Protein AF-A0AAN9S361-F1 (afdb_monomer_lite)

Radius of gyration: 27.96 Å; chains: 1; bounding box: 55×35×97 Å

Organism: Psophocarpus tetragonolobus (NCBI:txid3891)

Foldseek 3Di:
DDDDDDPPDDDPPDDVVVVVVVVVVVVVVVVVVVVVVVVVVVVVVVVVVVVVVLVVLLPDPDRDPVSLVVLLVSLVVVLVVVVVVCCVVVVVVCVVPVDDDDDDPVNCVSVVVNVVSVVSVVD

Sequence (123 aa):
MLRNGCKEGEKGVSSRRTYEEEKGSRKASEETKKKVVGKIRREIAEIVKQRRKLEYRIKHPSPLKQDFLAYVEYETQLNALHELHKKSGTCEMMKQSNKKVKKSKSDYASLHRTIEIYKLTLN

pLDDT: mean 75.62, std 16.75, range [39.94, 95.25]

Structure (mmCIF, N/CA/C/O backbone):
data_AF-A0AAN9S361-F1
#
_entry.id   AF-A0AAN9S361-F1
#
loop_
_atom_site.group_PDB
_atom_site.id
_atom_site.type_symbol
_atom_site.label_atom_id
_atom_site.label_alt_id
_atom_site.label_comp_id
_atom_site.label_asym_id
_atom_site.label_entity_id
_atom_site.label_seq_id
_atom_site.pdbx_PDB_ins_code
_atom_site.Cartn_x
_atom_site.Cartn_y
_atom_site.Cartn_z
_atom_site.occupancy
_atom_site.B_iso_or_equiv
_atom_site.auth_seq_id
_atom_site.auth_comp_id
_atom_site.auth_asym_id
_atom_site.auth_atom_id
_atom_site.pdbx_PDB_model_num
ATOM 1 N N . MET A 1 1 ? 39.460 -18.352 -80.012 1.00 45.75 1 MET A N 1
ATOM 2 C CA . MET A 1 1 ? 38.662 -19.191 -79.094 1.00 45.75 1 MET A CA 1
ATOM 3 C C . MET A 1 1 ? 39.368 -19.265 -77.752 1.00 45.75 1 MET A C 1
ATOM 5 O O . MET A 1 1 ? 40.372 -19.951 -77.673 1.00 45.75 1 MET A O 1
ATOM 9 N N . LEU A 1 2 ? 38.866 -18.586 -76.720 1.00 46.16 2 LEU A N 1
ATOM 10 C CA . LEU A 1 2 ? 39.191 -18.888 -75.322 1.00 46.16 2 LEU A CA 1
ATOM 11 C C . LEU A 1 2 ? 37.905 -18.696 -74.511 1.00 46.16 2 LEU A C 1
ATOM 13 O O . LEU A 1 2 ? 37.445 -17.578 -74.300 1.00 46.16 2 LEU A O 1
ATOM 17 N N . ARG A 1 3 ? 37.278 -19.825 -74.165 1.00 45.50 3 ARG A N 1
ATOM 18 C CA . ARG A 1 3 ? 36.151 -19.916 -73.234 1.00 45.50 3 ARG A CA 1
ATOM 19 C C . ARG A 1 3 ? 36.731 -19.848 -71.828 1.00 45.50 3 ARG A C 1
ATOM 21 O O . ARG A 1 3 ? 37.397 -20.795 -71.426 1.00 45.50 3 ARG A O 1
ATOM 28 N N . ASN A 1 4 ? 36.450 -18.781 -71.089 1.00 48.97 4 ASN A N 1
ATOM 29 C CA . ASN A 1 4 ? 36.682 -18.762 -69.648 1.00 48.97 4 ASN A CA 1
ATOM 30 C C . ASN A 1 4 ? 35.335 -18.922 -68.949 1.00 48.97 4 ASN A C 1
ATOM 32 O O . ASN A 1 4 ? 34.425 -18.114 -69.118 1.00 48.97 4 ASN A O 1
ATOM 36 N N . GLY A 1 5 ? 35.205 -20.067 -68.281 1.00 41.94 5 GLY A N 1
ATOM 37 C CA . GLY A 1 5 ? 33.963 -20.597 -67.753 1.00 41.94 5 GLY A CA 1
ATOM 38 C C . GLY A 1 5 ? 33.445 -19.864 -66.522 1.00 41.94 5 GLY A C 1
ATOM 39 O O . GLY A 1 5 ? 34.204 -19.406 -65.668 1.00 41.94 5 GLY A O 1
ATOM 40 N N . CYS A 1 6 ? 32.118 -19.835 -66.426 1.00 39.94 6 CYS A N 1
ATOM 41 C CA . CYS A 1 6 ? 31.401 -19.611 -65.184 1.00 39.94 6 CYS A CA 1
ATOM 42 C C . CYS A 1 6 ? 31.754 -20.734 -64.200 1.00 39.94 6 CYS A C 1
ATOM 44 O O . CYS A 1 6 ? 31.485 -21.904 -64.471 1.00 39.94 6 CYS A O 1
ATOM 46 N N . LYS A 1 7 ? 32.351 -20.385 -63.058 1.00 47.38 7 LYS A N 1
ATOM 47 C CA . LYS A 1 7 ? 32.326 -21.233 -61.865 1.00 47.38 7 LYS A CA 1
ATOM 48 C C . LYS A 1 7 ? 31.162 -20.772 -61.001 1.00 47.38 7 LYS A C 1
ATOM 50 O O . LYS A 1 7 ? 31.318 -19.913 -60.141 1.00 47.38 7 LYS A O 1
ATOM 55 N N . GLU A 1 8 ? 29.993 -21.337 -61.267 1.00 47.66 8 GLU A N 1
ATOM 56 C CA . GLU A 1 8 ? 28.940 -21.428 -60.263 1.00 47.66 8 GLU A CA 1
ATOM 57 C C . GLU A 1 8 ? 29.350 -22.545 -59.306 1.00 47.66 8 GLU A C 1
ATOM 59 O O . GLU A 1 8 ? 29.503 -23.698 -59.703 1.00 47.66 8 GLU A O 1
ATOM 64 N N . GLY A 1 9 ? 29.635 -22.187 -58.060 1.00 46.12 9 GLY A N 1
ATOM 65 C CA . GLY A 1 9 ? 30.137 -23.140 -57.086 1.00 46.12 9 GLY A CA 1
ATOM 66 C C . GLY A 1 9 ? 30.096 -22.581 -55.678 1.00 46.12 9 GLY A C 1
ATOM 67 O O . GLY A 1 9 ? 31.033 -21.921 -55.249 1.00 46.12 9 GLY A O 1
ATOM 68 N N . GLU A 1 10 ? 28.997 -22.909 -54.995 1.00 48.88 10 GLU A N 1
ATOM 69 C CA . GLU A 1 10 ? 28.935 -23.206 -53.560 1.00 48.88 10 GLU A CA 1
ATOM 70 C C . GLU A 1 10 ? 29.225 -22.062 -52.579 1.00 48.88 10 GLU A C 1
ATOM 72 O O . GLU A 1 10 ? 30.379 -21.749 -52.341 1.00 48.88 10 GLU A O 1
ATOM 77 N N . LYS A 1 11 ? 28.178 -21.540 -51.906 1.00 46.09 11 LYS A N 1
ATOM 78 C CA . LYS A 1 11 ? 28.034 -21.499 -50.421 1.00 46.09 11 LYS A CA 1
ATOM 79 C C . LYS A 1 11 ? 26.561 -21.303 -50.020 1.00 46.09 11 LYS A C 1
ATOM 81 O O . LYS A 1 11 ? 26.192 -20.352 -49.339 1.00 46.09 11 LYS A O 1
ATOM 86 N N . GLY A 1 12 ? 25.694 -22.228 -50.425 1.00 45.84 12 GLY A N 1
ATOM 87 C CA . GLY A 1 12 ? 24.295 -22.295 -49.982 1.00 45.84 12 GLY A CA 1
ATOM 88 C C . GLY A 1 12 ? 24.112 -23.081 -48.678 1.00 45.84 12 GLY A C 1
ATOM 89 O O . GLY A 1 12 ? 23.256 -23.951 -48.619 1.00 45.84 12 GLY A O 1
ATOM 90 N N . VAL A 1 13 ? 24.925 -22.843 -47.641 1.00 49.34 13 VAL A N 1
ATOM 91 C CA . VAL A 1 13 ? 24.801 -23.538 -46.337 1.00 49.34 13 VAL A CA 1
ATOM 92 C C . VAL A 1 13 ? 25.013 -22.555 -45.180 1.00 49.34 13 VAL A C 1
ATOM 94 O O . VAL A 1 13 ? 25.919 -22.710 -44.372 1.00 49.34 13 VAL A O 1
ATOM 97 N N . SER A 1 14 ? 24.214 -21.487 -45.097 1.00 49.16 14 SER A N 1
ATOM 98 C CA . SER A 1 14 ? 24.312 -20.553 -43.955 1.00 49.16 14 SER A CA 1
ATOM 99 C C . SER A 1 14 ? 23.003 -19.863 -43.564 1.00 49.16 14 SER A C 1
ATOM 101 O O . SER A 1 14 ? 23.021 -18.863 -42.857 1.00 49.16 14 SER A O 1
ATOM 103 N N . SER A 1 15 ? 21.858 -20.375 -44.017 1.00 48.22 15 SER A N 1
ATOM 104 C CA . SER A 1 15 ? 20.563 -19.741 -43.737 1.00 48.22 15 SER A CA 1
ATOM 105 C C . SER A 1 15 ? 19.744 -20.529 -42.705 1.00 48.22 15 SER A C 1
ATOM 107 O O . SER A 1 15 ? 19.161 -19.949 -41.803 1.00 48.22 15 SER A O 1
ATOM 109 N N . ARG A 1 16 ? 19.778 -21.872 -42.716 1.00 43.03 16 ARG A N 1
ATOM 110 C CA . ARG A 1 16 ? 19.032 -22.683 -41.727 1.00 43.03 16 ARG A CA 1
ATOM 111 C C . ARG A 1 16 ? 19.560 -22.591 -40.291 1.00 43.03 16 ARG A C 1
ATOM 113 O O . ARG A 1 16 ? 18.750 -22.636 -39.372 1.00 43.03 16 ARG A O 1
ATOM 120 N N . ARG A 1 17 ? 20.880 -22.458 -40.088 1.00 44.97 17 ARG A N 1
ATOM 121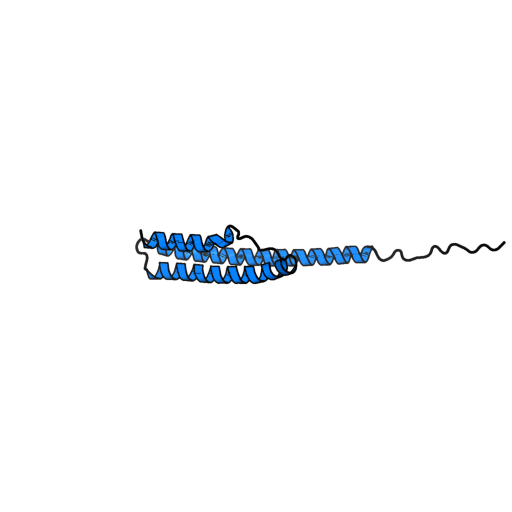 C CA . ARG A 1 17 ? 21.464 -22.354 -38.733 1.00 44.97 17 ARG A CA 1
ATOM 122 C C . ARG A 1 17 ? 21.041 -21.066 -38.031 1.00 44.97 17 ARG A C 1
ATOM 124 O O . ARG A 1 17 ? 20.633 -21.126 -36.881 1.00 44.97 17 ARG A O 1
ATOM 131 N N . THR A 1 18 ? 21.026 -19.944 -38.746 1.00 49.03 18 THR A N 1
ATOM 132 C CA . THR A 1 18 ? 20.672 -18.639 -38.174 1.00 49.03 18 THR A CA 1
ATOM 133 C C . THR A 1 18 ? 19.189 -18.553 -37.785 1.00 49.03 18 THR A C 1
ATOM 135 O O . THR A 1 18 ? 18.870 -17.991 -36.742 1.00 49.03 18 THR A O 1
ATOM 138 N N . TYR A 1 19 ? 18.269 -19.184 -38.531 1.00 50.47 19 TYR A N 1
ATOM 139 C CA . TYR A 1 19 ? 16.842 -19.219 -38.159 1.00 50.47 19 TYR A CA 1
ATOM 140 C C . TYR A 1 19 ? 16.516 -20.151 -36.977 1.00 50.47 19 TYR A C 1
ATOM 142 O O . TYR A 1 19 ? 15.621 -19.841 -36.185 1.00 50.47 19 TYR A O 1
ATOM 150 N N . GLU A 1 20 ? 17.202 -21.291 -36.846 1.00 54.38 20 GLU A N 1
ATOM 151 C CA . GLU A 1 20 ? 17.052 -22.198 -35.693 1.00 54.38 20 GLU A CA 1
ATOM 152 C C . GLU A 1 20 ? 17.674 -21.586 -34.421 1.00 54.38 20 GLU A C 1
ATOM 154 O O . GLU A 1 20 ? 17.055 -21.626 -33.356 1.00 54.38 20 GLU A O 1
ATOM 159 N N . GLU A 1 21 ? 18.831 -20.921 -34.536 1.00 55.88 21 GLU A N 1
ATOM 160 C CA . GLU A 1 21 ? 19.483 -20.186 -33.439 1.00 55.88 21 GLU A CA 1
ATOM 161 C C . GLU A 1 21 ? 18.645 -18.985 -32.959 1.00 55.88 21 GLU A C 1
ATOM 163 O O . GLU A 1 21 ? 18.468 -18.786 -31.751 1.00 55.88 21 GLU A O 1
ATOM 168 N N . GLU A 1 22 ? 18.033 -18.225 -33.876 1.00 59.06 22 GLU A N 1
ATOM 169 C CA . GLU A 1 22 ? 17.096 -17.153 -33.524 1.00 59.06 22 GLU A CA 1
ATOM 170 C C . GLU A 1 22 ? 15.810 -17.682 -32.874 1.00 59.06 22 GLU A C 1
ATOM 172 O O . GLU A 1 22 ? 15.307 -17.076 -31.924 1.00 59.06 22 GLU A O 1
ATOM 177 N N . LYS A 1 23 ? 15.261 -18.816 -33.339 1.00 58.94 23 LYS A N 1
ATOM 178 C CA . LYS A 1 23 ? 14.111 -19.471 -32.689 1.00 58.94 23 LYS A CA 1
ATOM 179 C C . LYS A 1 23 ? 14.464 -19.972 -31.290 1.00 58.94 23 LYS A C 1
ATOM 181 O O . LYS A 1 23 ? 13.642 -19.820 -30.388 1.00 58.94 23 LYS A O 1
ATOM 186 N N . GLY A 1 24 ? 15.657 -20.534 -31.097 1.00 60.56 24 GLY A N 1
ATOM 187 C CA . GLY A 1 24 ? 16.172 -20.943 -29.789 1.00 60.56 24 GLY A CA 1
ATOM 188 C C . GLY A 1 24 ? 16.300 -19.762 -28.825 1.00 60.56 24 GLY A C 1
ATOM 189 O O . GLY A 1 24 ? 15.772 -19.817 -27.714 1.00 60.56 24 GLY A O 1
ATOM 190 N N . SER A 1 25 ? 16.886 -18.649 -29.281 1.00 61.59 25 SER A N 1
ATOM 191 C CA . SER A 1 25 ? 16.987 -17.404 -28.501 1.00 61.59 25 SER A CA 1
ATOM 192 C C . SER A 1 25 ? 15.621 -16.796 -28.168 1.00 61.59 25 SER A C 1
ATOM 194 O O . SER A 1 25 ? 15.388 -16.380 -27.031 1.00 61.59 25 SER A O 1
ATOM 196 N N . ARG A 1 26 ? 14.673 -16.787 -29.117 1.00 61.97 26 ARG A N 1
ATOM 197 C CA . ARG A 1 26 ? 13.302 -16.306 -28.867 1.00 61.97 26 ARG A CA 1
ATOM 198 C C . ARG A 1 26 ? 12.575 -17.187 -27.852 1.00 61.97 26 ARG A C 1
ATOM 200 O O . ARG A 1 26 ? 12.027 -16.643 -26.895 1.00 61.97 26 ARG A O 1
ATOM 207 N N . LYS A 1 27 ? 12.644 -18.518 -27.990 1.00 64.69 27 LYS A N 1
ATOM 208 C CA . LYS A 1 27 ? 12.054 -19.473 -27.033 1.00 64.69 27 LYS A CA 1
ATOM 209 C C . LYS A 1 27 ? 12.645 -19.317 -25.629 1.00 64.69 27 LYS A C 1
ATOM 211 O O . LYS A 1 27 ? 11.886 -19.228 -24.670 1.00 64.69 27 LYS A O 1
ATOM 216 N N . ALA A 1 28 ? 13.965 -19.169 -25.501 1.00 65.31 28 ALA A N 1
ATOM 217 C CA . ALA A 1 28 ? 14.618 -18.915 -24.214 1.00 65.31 28 ALA A CA 1
ATOM 218 C C . ALA A 1 28 ? 14.193 -17.569 -23.586 1.00 65.31 28 ALA A C 1
ATOM 220 O O . ALA A 1 28 ? 13.945 -17.482 -22.378 1.00 65.31 28 ALA A O 1
ATOM 221 N N . SER A 1 29 ? 14.036 -16.518 -24.402 1.00 66.56 29 SER A N 1
ATOM 222 C CA . SER A 1 29 ? 13.521 -15.214 -23.949 1.00 66.56 29 SER A CA 1
ATOM 223 C C . SER A 1 29 ? 12.053 -15.274 -23.495 1.00 66.56 29 SER A C 1
ATOM 225 O O . SER A 1 29 ? 11.614 -14.496 -22.652 1.00 66.56 29 SER A O 1
ATOM 227 N N . GLU A 1 30 ? 11.272 -16.200 -24.045 1.00 72.81 30 GLU A N 1
ATOM 228 C CA . GLU A 1 30 ? 9.849 -16.358 -23.749 1.00 72.81 30 GLU A CA 1
ATOM 229 C C . GLU A 1 30 ? 9.618 -17.228 -22.505 1.00 72.81 30 GLU A C 1
ATOM 231 O O . GLU A 1 30 ? 8.763 -16.916 -21.672 1.00 72.81 30 GLU A O 1
ATOM 236 N N . GLU A 1 31 ? 10.454 -18.247 -22.314 1.00 75.38 31 GLU A N 1
ATOM 237 C CA . GLU A 1 31 ? 10.537 -19.067 -21.102 1.00 75.38 31 GLU A CA 1
ATOM 238 C C . GLU A 1 31 ? 10.888 -18.209 -19.873 1.00 75.38 31 GLU A C 1
ATOM 240 O O . GLU A 1 31 ? 10.224 -18.260 -18.834 1.00 75.38 31 GLU A O 1
ATOM 245 N N . THR A 1 32 ? 11.903 -17.350 -20.012 1.00 75.81 32 THR A N 1
ATOM 246 C CA . THR A 1 32 ? 12.335 -16.421 -18.956 1.00 75.81 32 THR A CA 1
ATOM 247 C C . THR A 1 32 ? 11.245 -15.403 -18.626 1.00 75.81 32 THR A C 1
ATOM 249 O O . THR A 1 32 ? 10.928 -15.221 -17.448 1.00 75.81 32 THR A O 1
ATOM 252 N N . LYS A 1 33 ? 10.576 -14.821 -19.631 1.00 77.31 33 LYS A N 1
ATOM 253 C CA . LYS A 1 33 ? 9.401 -13.954 -19.425 1.00 77.31 33 LYS A CA 1
ATOM 254 C C . LYS A 1 33 ? 8.269 -14.677 -18.690 1.00 77.31 33 LYS A C 1
ATOM 256 O O . LYS A 1 33 ? 7.754 -14.140 -17.710 1.00 77.31 33 LYS A O 1
ATOM 261 N N . LYS A 1 34 ? 7.904 -15.902 -19.093 1.00 78.75 34 LYS A N 1
ATOM 262 C CA . LYS A 1 34 ? 6.877 -16.710 -18.401 1.00 78.75 34 LYS A CA 1
ATOM 263 C C . LYS A 1 34 ? 7.241 -16.972 -16.942 1.00 78.75 34 LYS A C 1
ATOM 265 O O . LYS A 1 34 ? 6.385 -16.837 -16.066 1.00 78.75 34 LYS A O 1
ATOM 270 N N . LYS A 1 35 ? 8.505 -17.297 -16.663 1.00 79.25 35 LYS A N 1
ATOM 271 C CA . LYS A 1 35 ? 9.002 -17.539 -15.303 1.00 79.25 35 LYS A CA 1
ATOM 272 C C . LYS A 1 35 ? 8.931 -16.278 -14.434 1.00 79.25 35 LYS A C 1
ATOM 274 O O . LYS A 1 35 ? 8.460 -16.356 -13.299 1.00 7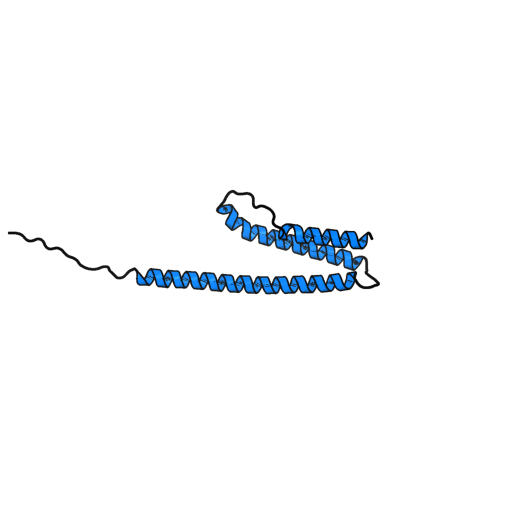9.25 35 LYS A O 1
ATOM 279 N N . VAL A 1 36 ? 9.318 -15.120 -14.976 1.00 81.75 36 VAL A N 1
ATOM 280 C CA . VAL A 1 36 ? 9.221 -13.814 -14.296 1.00 81.75 36 VAL A CA 1
ATOM 281 C C . VAL A 1 36 ? 7.764 -13.451 -14.012 1.00 81.75 36 VAL A C 1
ATOM 283 O O . VAL A 1 36 ? 7.418 -13.157 -12.870 1.00 81.75 36 VAL A O 1
ATOM 286 N N . VAL A 1 37 ? 6.879 -13.563 -15.006 1.00 81.69 37 VAL A N 1
ATOM 287 C CA . VAL A 1 37 ? 5.439 -13.306 -14.832 1.00 81.69 37 VAL A CA 1
ATOM 288 C C . VAL A 1 37 ? 4.837 -14.240 -13.777 1.00 81.69 37 VAL A C 1
ATOM 290 O O . VAL A 1 37 ? 4.083 -13.797 -12.912 1.00 81.69 37 VAL A O 1
ATOM 293 N N . GLY A 1 38 ? 5.199 -15.524 -13.787 1.00 80.12 38 GLY A N 1
ATOM 294 C CA . GLY A 1 38 ? 4.764 -16.490 -12.776 1.00 80.12 38 GLY A CA 1
ATOM 295 C C . GLY A 1 38 ? 5.275 -16.189 -11.360 1.00 80.12 38 GLY A C 1
ATOM 296 O O . GLY A 1 38 ? 4.599 -16.519 -10.384 1.00 80.12 38 GLY A O 1
ATOM 297 N N . LYS A 1 39 ? 6.445 -15.555 -11.219 1.00 82.12 39 LYS A N 1
ATOM 298 C CA . LYS A 1 39 ? 6.961 -15.071 -9.928 1.00 82.12 39 LYS A CA 1
ATOM 299 C C . LYS A 1 39 ? 6.161 -13.861 -9.436 1.00 82.12 39 LYS A C 1
ATOM 301 O O . LYS A 1 39 ? 5.635 -13.902 -8.329 1.00 82.12 39 LYS A O 1
ATOM 306 N N . ILE A 1 40 ? 5.956 -12.863 -10.297 1.00 86.06 40 ILE A N 1
ATOM 307 C CA . ILE A 1 40 ? 5.200 -11.638 -9.984 1.00 86.06 40 ILE A CA 1
ATOM 308 C C . ILE A 1 40 ? 3.768 -11.965 -9.539 1.00 86.06 40 ILE A C 1
ATOM 310 O O . ILE A 1 40 ? 3.262 -11.391 -8.581 1.00 86.06 40 ILE A O 1
ATOM 314 N N . ARG A 1 41 ? 3.103 -12.931 -10.187 1.00 87.00 41 ARG A N 1
ATOM 315 C CA . ARG A 1 41 ? 1.739 -13.339 -9.800 1.00 87.00 41 ARG A CA 1
ATOM 316 C C . ARG A 1 41 ? 1.668 -13.913 -8.384 1.00 87.00 41 ARG A C 1
ATOM 318 O O . ARG A 1 41 ? 0.678 -13.678 -7.696 1.00 87.00 41 ARG A O 1
ATOM 325 N N . ARG A 1 42 ? 2.696 -14.650 -7.952 1.00 89.94 42 ARG A N 1
ATOM 326 C CA . ARG A 1 42 ? 2.779 -15.199 -6.591 1.00 89.94 42 ARG A CA 1
ATOM 327 C C . ARG A 1 42 ? 3.025 -14.099 -5.564 1.00 89.94 42 ARG A C 1
ATOM 329 O O . ARG A 1 42 ? 2.280 -14.023 -4.594 1.00 89.94 42 ARG A O 1
ATOM 336 N N . GLU A 1 43 ? 3.962 -13.198 -5.848 1.00 88.62 43 GLU A N 1
ATOM 337 C CA . GLU A 1 43 ? 4.238 -12.028 -5.002 1.00 88.62 43 GLU A CA 1
ATOM 338 C C . GLU A 1 43 ? 2.982 -11.153 -4.833 1.00 88.62 43 GLU A C 1
ATOM 340 O O . GLU A 1 43 ? 2.604 -10.798 -3.719 1.00 88.62 43 GLU A O 1
ATOM 345 N N . ILE A 1 44 ? 2.252 -10.877 -5.920 1.00 89.56 44 ILE A N 1
ATOM 346 C CA . ILE A 1 44 ? 0.987 -10.126 -5.858 1.00 89.56 44 ILE A CA 1
ATOM 347 C C . ILE A 1 44 ? -0.050 -10.859 -4.999 1.00 89.56 44 ILE A C 1
ATOM 349 O O . ILE A 1 44 ? -0.753 -10.224 -4.212 1.00 89.56 44 ILE A O 1
ATOM 353 N N . ALA A 1 45 ? -0.165 -12.183 -5.121 1.00 93.50 45 ALA A N 1
ATOM 354 C CA . ALA A 1 45 ? -1.106 -12.956 -4.315 1.00 93.50 45 ALA A CA 1
ATOM 355 C C . ALA A 1 45 ? -0.781 -12.871 -2.814 1.00 93.50 45 ALA A C 1
ATOM 357 O O . ALA A 1 45 ? -1.692 -12.751 -1.991 1.00 93.50 45 ALA A O 1
ATOM 358 N N . GLU A 1 46 ? 0.503 -12.873 -2.454 1.00 93.75 46 GLU A N 1
ATOM 359 C CA . GLU A 1 46 ? 0.956 -12.673 -1.076 1.00 93.75 46 GLU A CA 1
ATOM 360 C C . GLU A 1 46 ? 0.624 -11.269 -0.570 1.00 93.75 46 GLU A C 1
ATOM 362 O O . GLU A 1 46 ? 0.060 -11.138 0.518 1.00 93.75 46 GLU A O 1
ATOM 367 N N . ILE A 1 47 ? 0.861 -10.235 -1.381 1.00 91.56 47 ILE A N 1
ATOM 368 C CA . ILE A 1 47 ? 0.488 -8.851 -1.057 1.00 91.56 47 ILE A CA 1
ATOM 369 C C . ILE A 1 47 ? -1.016 -8.742 -0.791 1.00 91.56 47 ILE A C 1
ATOM 371 O O . ILE A 1 47 ? -1.449 -8.203 0.228 1.00 91.56 47 ILE A O 1
ATOM 375 N N . VAL A 1 48 ? -1.837 -9.312 -1.676 1.00 93.88 48 VAL A N 1
ATOM 376 C CA . VAL A 1 48 ? -3.298 -9.319 -1.522 1.00 93.88 48 VAL A CA 1
ATOM 377 C C . VAL A 1 48 ? -3.714 -10.064 -0.250 1.00 93.88 48 VAL A C 1
ATOM 379 O O . VAL A 1 48 ? -4.622 -9.619 0.454 1.00 93.88 48 VAL A O 1
ATOM 382 N N . LYS A 1 49 ? -3.046 -11.171 0.087 1.00 95.25 49 LYS A N 1
ATOM 383 C CA . LYS A 1 49 ? -3.310 -11.928 1.317 1.00 95.25 49 LYS A CA 1
ATOM 384 C C . LYS A 1 49 ? -3.008 -11.099 2.567 1.00 95.25 49 LYS A C 1
ATOM 386 O O . LYS A 1 49 ? -3.814 -11.117 3.496 1.00 95.25 49 LYS A O 1
ATOM 391 N N . GLN A 1 50 ? -1.890 -10.372 2.597 1.00 94.00 50 GLN A N 1
ATOM 392 C CA . GLN A 1 50 ? -1.542 -9.512 3.733 1.00 94.00 50 GLN A CA 1
ATOM 393 C C . GLN A 1 50 ? -2.512 -8.335 3.871 1.00 94.00 50 GLN A C 1
ATOM 395 O O . GLN A 1 50 ? -3.012 -8.095 4.969 1.00 94.00 50 GLN A O 1
ATOM 400 N N . ARG A 1 51 ? -2.885 -7.685 2.760 1.00 93.56 51 ARG A N 1
ATOM 401 C CA . ARG A 1 51 ? -3.904 -6.620 2.759 1.00 93.56 51 ARG A CA 1
ATOM 402 C C . ARG A 1 51 ? -5.228 -7.088 3.354 1.00 93.56 51 ARG A C 1
ATOM 404 O O . ARG A 1 51 ? -5.726 -6.464 4.282 1.00 93.56 51 ARG A O 1
ATOM 411 N N . ARG A 1 52 ? -5.746 -8.243 2.920 1.00 93.75 52 ARG A N 1
ATOM 412 C CA . ARG A 1 52 ? -6.979 -8.822 3.490 1.00 93.75 52 ARG A CA 1
ATOM 413 C C . ARG A 1 52 ? -6.873 -9.050 4.999 1.00 93.75 52 ARG A C 1
ATOM 415 O O . ARG A 1 52 ? -7.830 -8.784 5.717 1.00 93.75 52 ARG A O 1
ATOM 422 N N . LYS A 1 53 ? -5.722 -9.529 5.485 1.00 93.06 53 LYS A N 1
ATOM 423 C CA . LYS A 1 53 ? -5.490 -9.744 6.924 1.00 93.06 53 LYS A CA 1
ATOM 424 C C . LYS A 1 53 ? -5.476 -8.443 7.726 1.00 93.06 53 LYS A C 1
ATOM 426 O O . LYS A 1 53 ? -5.890 -8.463 8.879 1.00 93.06 53 LYS A O 1
ATOM 431 N N . LEU A 1 54 ? -4.962 -7.351 7.164 1.00 91.94 54 LEU A N 1
ATOM 432 C CA . LEU A 1 54 ? -4.941 -6.037 7.817 1.00 91.94 54 LEU A CA 1
ATOM 433 C C . LEU A 1 54 ? -6.330 -5.391 7.787 1.00 91.94 54 LEU A C 1
ATOM 435 O O . LEU A 1 54 ? -6.829 -4.943 8.814 1.00 91.94 54 LEU A O 1
ATOM 439 N N . GLU A 1 55 ? -7.008 -5.447 6.641 1.00 90.56 55 GLU A N 1
ATOM 440 C CA . GLU A 1 55 ? -8.383 -4.962 6.500 1.00 90.56 55 GLU A CA 1
ATOM 441 C C . GLU A 1 55 ? -9.355 -5.672 7.435 1.00 90.56 55 GLU A C 1
ATOM 443 O O . GLU A 1 55 ? -10.239 -5.029 7.991 1.00 90.56 55 GLU A O 1
ATOM 448 N N . TYR A 1 56 ? -9.202 -6.986 7.613 1.00 91.12 56 TYR A N 1
ATOM 449 C CA . TYR A 1 56 ? -10.025 -7.745 8.548 1.00 91.12 56 TYR A CA 1
ATOM 450 C C . TYR A 1 56 ? -9.878 -7.226 9.984 1.00 91.12 56 TYR A C 1
ATOM 452 O O . TYR A 1 56 ? -10.880 -7.078 10.675 1.00 91.12 56 TYR A O 1
ATOM 460 N N . ARG A 1 57 ? -8.651 -6.899 10.414 1.00 88.00 57 ARG A N 1
ATOM 461 C CA . ARG A 1 57 ? -8.392 -6.348 11.755 1.00 88.00 57 ARG A CA 1
ATOM 462 C C . ARG A 1 57 ? -9.033 -4.978 11.945 1.00 88.00 57 ARG A C 1
ATOM 464 O O . ARG A 1 57 ? -9.639 -4.728 12.975 1.00 88.00 57 ARG A O 1
ATOM 471 N N . ILE A 1 58 ? -8.963 -4.123 10.929 1.00 86.94 58 ILE A N 1
ATOM 472 C CA . ILE A 1 58 ? -9.517 -2.762 10.984 1.00 86.94 58 ILE A CA 1
ATOM 473 C C . ILE A 1 58 ? -11.046 -2.744 10.873 1.00 86.94 58 ILE A C 1
ATOM 475 O O . ILE A 1 58 ? -11.696 -1.886 11.457 1.00 86.94 58 ILE A O 1
ATOM 479 N N . LYS A 1 59 ? -11.637 -3.694 10.142 1.00 85.88 59 LYS A N 1
ATOM 480 C CA . LYS A 1 59 ? -13.097 -3.865 10.059 1.00 85.88 59 LYS A CA 1
ATOM 481 C C . LYS A 1 59 ? -13.688 -4.565 11.287 1.00 85.88 59 LYS A C 1
ATOM 483 O O . LYS A 1 59 ? -14.906 -4.709 11.366 1.00 85.88 59 LYS A O 1
ATOM 488 N N . HIS A 1 60 ? -12.854 -5.048 12.206 1.00 86.56 60 HIS A N 1
ATOM 489 C CA . HIS A 1 60 ? -13.317 -5.684 13.431 1.00 86.56 60 HIS A CA 1
ATOM 490 C C . HIS A 1 60 ? -13.980 -4.638 14.354 1.00 86.56 60 HIS A C 1
ATOM 492 O O . HIS A 1 60 ? -13.555 -3.485 14.331 1.00 86.56 60 HIS A O 1
ATOM 498 N N . PRO A 1 61 ? -14.984 -4.995 15.183 1.00 77.69 61 PRO A N 1
ATOM 499 C CA . PRO A 1 61 ? -15.705 -4.041 16.033 1.00 77.69 61 PRO A CA 1
ATOM 500 C C . PRO A 1 61 ? -14.831 -3.274 17.036 1.00 77.69 61 PRO A C 1
ATOM 502 O O . PRO A 1 61 ? -15.247 -2.228 17.522 1.00 77.69 61 PRO A O 1
ATOM 505 N N . SER A 1 62 ? -13.629 -3.770 17.346 1.00 76.25 62 SER A N 1
ATOM 506 C CA . SER A 1 62 ? -12.660 -3.115 18.231 1.00 76.25 62 SER A CA 1
ATOM 507 C C . SER A 1 62 ? -11.306 -2.915 17.529 1.00 76.25 62 SER A C 1
ATOM 509 O O . SER A 1 62 ? -10.352 -3.649 17.813 1.00 76.25 62 SER A O 1
ATOM 511 N N . PRO A 1 63 ? -11.193 -1.967 16.585 1.00 80.69 63 PRO A N 1
ATOM 512 C CA . PRO A 1 63 ? -9.945 -1.746 15.875 1.00 80.69 63 PRO A CA 1
ATOM 513 C C . PRO A 1 63 ? -8.952 -1.001 16.776 1.00 80.69 63 PRO A C 1
ATOM 515 O O . PRO A 1 63 ? -9.260 0.044 17.355 1.00 80.69 63 PRO A O 1
ATOM 518 N N . LEU A 1 64 ? -7.736 -1.532 16.909 1.00 87.56 64 LEU A N 1
ATOM 519 C CA . LEU A 1 64 ? -6.688 -0.888 17.694 1.00 87.56 64 LEU A CA 1
ATOM 520 C C . LEU A 1 64 ? -5.988 0.177 16.850 1.00 87.56 64 LEU A C 1
ATOM 522 O O . LEU A 1 64 ? -5.701 -0.032 15.673 1.00 87.56 64 LEU A O 1
ATOM 526 N N . LYS A 1 65 ? -5.598 1.298 17.471 1.00 86.75 65 LYS A N 1
ATOM 527 C CA . LYS A 1 65 ? -4.777 2.335 16.809 1.00 86.75 65 LYS A CA 1
ATOM 528 C C . LYS A 1 65 ? -3.505 1.754 16.176 1.00 86.75 65 LYS A C 1
ATOM 530 O O . LYS A 1 65 ? -3.073 2.204 15.120 1.00 86.75 65 LYS A O 1
ATOM 535 N N . GLN A 1 66 ? -2.938 0.730 16.810 1.00 89.19 66 GLN A N 1
ATOM 536 C CA . GLN A 1 66 ? -1.757 0.021 16.324 1.00 89.19 66 GLN A CA 1
ATOM 537 C C . GLN A 1 66 ? -1.999 -0.703 14.993 1.00 89.19 66 GLN A C 1
ATOM 539 O O . GLN A 1 66 ? -1.097 -0.725 14.163 1.00 89.19 66 GLN A O 1
ATOM 544 N N . ASP A 1 67 ? -3.201 -1.234 14.741 1.00 90.31 67 ASP A N 1
ATOM 545 C CA . ASP A 1 67 ? -3.510 -1.923 13.481 1.00 90.31 67 ASP A CA 1
ATOM 546 C C . ASP A 1 67 ? -3.530 -0.953 12.295 1.00 90.31 67 ASP A C 1
ATOM 548 O O . ASP A 1 67 ? -3.061 -1.283 11.204 1.00 90.31 67 ASP A O 1
ATOM 552 N N . PHE A 1 68 ? -4.014 0.273 12.512 1.00 88.75 68 PHE A N 1
ATOM 553 C CA . PHE A 1 68 ? -3.968 1.326 11.498 1.00 88.75 68 PHE A CA 1
ATOM 554 C C . PHE A 1 68 ? -2.532 1.749 11.188 1.00 88.75 68 PHE A C 1
ATOM 556 O O . PHE A 1 68 ? -2.171 1.853 10.015 1.00 88.75 68 PHE A O 1
ATOM 563 N N . LEU A 1 69 ? -1.698 1.934 12.220 1.00 91.06 69 LEU A N 1
ATOM 564 C CA . LEU A 1 69 ? -0.274 2.237 12.047 1.00 91.06 69 LEU A CA 1
ATOM 565 C C . LEU A 1 69 ? 0.441 1.117 11.285 1.00 91.06 69 LEU A C 1
ATOM 567 O O . LEU A 1 69 ? 1.140 1.397 10.314 1.00 91.06 69 LEU A O 1
ATOM 571 N N . ALA A 1 70 ? 0.190 -0.142 11.656 1.00 92.31 70 ALA A N 1
ATOM 572 C CA . ALA A 1 70 ? 0.746 -1.302 10.970 1.00 92.31 70 ALA A CA 1
ATOM 573 C C . ALA A 1 70 ? 0.324 -1.354 9.493 1.00 92.31 70 ALA A C 1
ATOM 575 O O . ALA A 1 70 ? 1.126 -1.717 8.630 1.00 92.31 70 ALA A O 1
ATOM 576 N N . TYR A 1 71 ? -0.916 -0.969 9.170 1.00 92.81 71 TYR A N 1
ATOM 577 C CA . TYR A 1 71 ? -1.365 -0.939 7.781 1.00 92.81 71 TYR A CA 1
ATOM 578 C C . TYR A 1 71 ? -0.702 0.194 6.980 1.00 92.81 71 TYR A C 1
ATOM 580 O O . TYR A 1 71 ? -0.234 -0.031 5.862 1.00 92.81 71 TYR A O 1
ATOM 588 N N . VAL A 1 72 ? -0.590 1.396 7.550 1.00 92.19 72 VAL A N 1
ATOM 589 C CA . VAL A 1 72 ? 0.109 2.517 6.899 1.00 92.19 72 VAL A CA 1
ATOM 590 C C . VAL A 1 72 ? 1.587 2.191 6.674 1.00 92.19 72 VAL A C 1
ATOM 592 O O . VAL A 1 72 ? 2.114 2.442 5.586 1.00 92.19 72 VAL A O 1
ATOM 595 N N . GLU A 1 73 ? 2.251 1.594 7.662 1.00 93.88 73 GLU A N 1
ATOM 596 C CA . GLU A 1 73 ? 3.646 1.172 7.548 1.00 93.88 73 GLU A CA 1
ATOM 597 C C . GLU A 1 73 ? 3.823 0.135 6.432 1.00 93.88 73 GLU A C 1
ATOM 599 O O . GLU A 1 73 ? 4.687 0.294 5.566 1.00 93.88 73 GLU A O 1
ATOM 604 N N . TYR A 1 74 ? 2.949 -0.874 6.382 1.00 93.94 74 TYR A N 1
ATOM 605 C CA . TYR A 1 74 ? 2.972 -1.896 5.338 1.00 93.94 74 TYR A CA 1
ATOM 606 C C . TYR A 1 74 ? 2.799 -1.311 3.924 1.00 93.94 74 TYR A C 1
ATOM 608 O O . TYR A 1 74 ? 3.565 -1.644 3.017 1.00 93.94 74 TYR A O 1
ATOM 616 N N . GLU A 1 75 ? 1.837 -0.405 3.716 1.00 92.44 75 GLU A N 1
ATOM 617 C CA . GLU A 1 75 ? 1.651 0.263 2.416 1.00 92.44 75 GLU A CA 1
ATOM 618 C C . GLU A 1 75 ? 2.840 1.169 2.052 1.00 92.44 75 GLU A C 1
ATOM 620 O O . GLU A 1 75 ? 3.210 1.270 0.880 1.00 92.44 75 GLU A O 1
ATOM 625 N N . THR A 1 76 ? 3.496 1.778 3.044 1.00 92.06 76 THR A N 1
ATOM 626 C CA . THR A 1 76 ? 4.705 2.593 2.835 1.00 92.06 76 THR A CA 1
ATOM 627 C C . THR A 1 76 ? 5.880 1.735 2.366 1.00 92.06 76 THR A C 1
ATOM 629 O O . THR A 1 76 ? 6.560 2.090 1.399 1.00 92.06 76 THR A O 1
ATOM 632 N N . GLN A 1 77 ? 6.086 0.572 2.990 1.00 92.00 77 GLN A N 1
ATOM 633 C CA . GLN A 1 77 ? 7.105 -0.397 2.577 1.00 92.00 77 GLN A CA 1
ATOM 634 C C . GLN A 1 77 ? 6.833 -0.929 1.160 1.00 92.00 77 GLN A C 1
ATOM 636 O O . GLN A 1 77 ? 7.749 -0.990 0.335 1.00 92.00 77 GLN A O 1
ATOM 641 N N . LEU A 1 78 ? 5.573 -1.241 0.830 1.00 91.00 78 LEU A N 1
ATOM 642 C CA . LEU A 1 78 ? 5.184 -1.630 -0.531 1.00 91.00 78 LEU A CA 1
ATOM 643 C C . LEU A 1 78 ? 5.442 -0.527 -1.556 1.00 91.00 78 LEU A C 1
ATOM 645 O O . LEU A 1 78 ? 5.911 -0.816 -2.657 1.00 91.00 78 LEU A O 1
ATOM 649 N N . ASN A 1 79 ? 5.157 0.728 -1.211 1.00 90.06 79 ASN A N 1
ATOM 650 C CA . ASN A 1 79 ? 5.429 1.859 -2.088 1.00 90.06 79 ASN A CA 1
ATOM 651 C C . ASN A 1 79 ? 6.935 2.017 -2.355 1.00 90.06 79 ASN A C 1
ATOM 653 O O . ASN A 1 79 ? 7.338 2.217 -3.499 1.00 90.06 79 ASN A O 1
ATOM 657 N N . ALA A 1 80 ? 7.779 1.848 -1.332 1.00 89.50 80 ALA A N 1
ATOM 658 C CA . ALA A 1 80 ? 9.232 1.856 -1.498 1.00 89.50 80 ALA A CA 1
ATOM 659 C C . ALA A 1 80 ? 9.711 0.731 -2.434 1.00 89.50 80 ALA A C 1
ATOM 661 O O . ALA A 1 80 ? 10.524 0.973 -3.328 1.00 89.50 80 ALA A O 1
ATOM 662 N N . LEU A 1 81 ? 9.165 -0.480 -2.284 1.00 88.12 81 LEU A N 1
ATOM 663 C CA . LEU A 1 81 ? 9.475 -1.617 -3.154 1.00 88.12 81 LEU A CA 1
ATOM 664 C C . LEU A 1 81 ? 9.029 -1.371 -4.604 1.00 88.12 81 LEU A C 1
ATOM 666 O O . LEU A 1 81 ? 9.785 -1.647 -5.537 1.00 88.12 81 LEU A O 1
ATOM 670 N N . HIS A 1 82 ? 7.837 -0.800 -4.804 1.00 85.44 82 HIS A N 1
ATOM 671 C CA . HIS A 1 82 ? 7.335 -0.422 -6.129 1.00 85.44 82 HIS A CA 1
ATOM 672 C C . HIS A 1 82 ? 8.247 0.604 -6.809 1.00 85.44 82 HIS A C 1
ATOM 674 O O . HIS A 1 82 ? 8.603 0.436 -7.974 1.00 85.44 82 HIS A O 1
ATOM 680 N N . GLU A 1 83 ? 8.705 1.620 -6.076 1.00 85.44 83 GLU A N 1
ATOM 681 C CA . GLU A 1 83 ? 9.655 2.612 -6.590 1.00 85.44 83 GLU A CA 1
ATOM 682 C C . GLU A 1 83 ? 11.013 1.992 -6.955 1.00 85.44 83 GLU A C 1
ATOM 684 O O . GLU A 1 83 ? 11.608 2.370 -7.966 1.00 85.44 83 GLU A O 1
ATOM 689 N N . LEU A 1 84 ? 11.501 1.004 -6.196 1.00 86.62 84 LEU A N 1
ATOM 690 C CA . LEU A 1 84 ? 12.728 0.273 -6.537 1.00 86.62 84 LEU A CA 1
ATOM 691 C C . LEU A 1 84 ? 12.573 -0.547 -7.824 1.00 86.62 84 LEU A C 1
ATOM 693 O O . LEU A 1 84 ? 13.418 -0.449 -8.716 1.00 86.62 84 LEU A O 1
ATOM 697 N N . HIS A 1 85 ? 11.480 -1.303 -7.960 1.00 82.56 85 HIS A N 1
ATOM 698 C CA . HIS A 1 85 ? 11.178 -2.067 -9.176 1.00 82.56 85 HIS A CA 1
ATOM 699 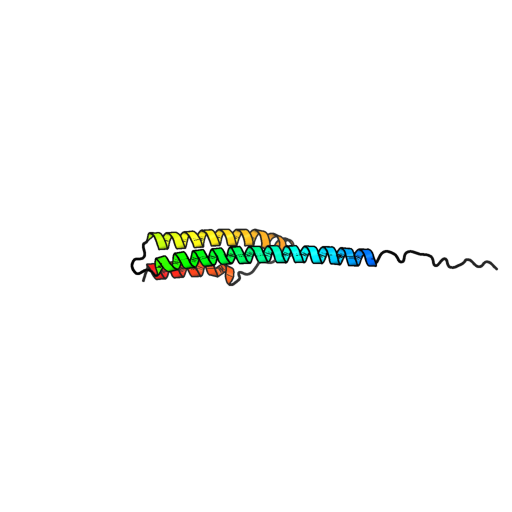C C . HIS 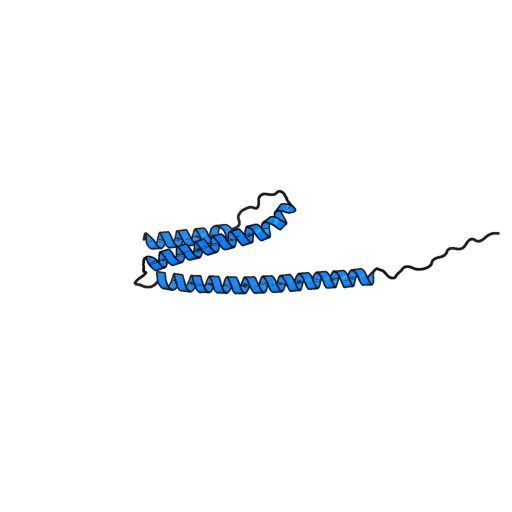A 1 85 ? 10.967 -1.165 -10.393 1.00 82.56 85 HIS A C 1
ATOM 701 O O . HIS A 1 85 ? 11.379 -1.482 -11.509 1.00 82.56 85 HIS A O 1
ATOM 707 N N . LYS A 1 86 ? 10.346 -0.004 -10.186 1.00 80.75 86 LYS A N 1
ATOM 708 C CA . LYS A 1 86 ? 10.184 0.992 -11.235 1.00 80.75 86 LYS A CA 1
ATOM 709 C C . LYS A 1 86 ? 11.528 1.561 -11.651 1.00 80.75 86 LYS A C 1
ATOM 711 O O . LYS A 1 86 ? 11.782 1.652 -12.846 1.00 80.75 86 LYS A O 1
ATOM 716 N N . LYS A 1 87 ? 12.407 1.912 -10.712 1.00 78.81 87 LYS A N 1
ATOM 717 C CA . LYS A 1 87 ? 13.755 2.397 -11.032 1.00 78.81 87 LYS A CA 1
ATOM 718 C C . LYS A 1 87 ? 14.556 1.353 -11.806 1.00 78.81 87 LYS A C 1
ATOM 720 O O . LYS A 1 87 ? 15.177 1.726 -12.796 1.00 78.81 87 LYS A O 1
ATOM 725 N N . SER A 1 88 ? 14.500 0.073 -11.434 1.00 77.75 88 SER A N 1
ATOM 726 C CA . SER A 1 88 ? 15.203 -0.982 -12.175 1.00 77.75 88 SER A CA 1
ATOM 727 C C . SER A 1 88 ? 14.631 -1.185 -13.584 1.00 77.75 88 SER A C 1
ATOM 729 O O . SER A 1 88 ? 15.383 -1.111 -14.551 1.00 77.75 88 SER A O 1
ATOM 731 N N . GLY A 1 89 ? 13.310 -1.332 -13.729 1.00 69.31 89 GLY A N 1
ATOM 732 C CA . GLY A 1 89 ? 12.679 -1.559 -15.037 1.00 69.31 89 GLY A CA 1
ATOM 733 C C . GLY A 1 89 ? 12.670 -0.333 -15.958 1.00 69.31 89 GLY A C 1
ATOM 734 O O . GLY A 1 89 ? 12.775 -0.450 -17.177 1.00 69.31 89 GLY A O 1
ATOM 735 N N . THR A 1 90 ? 12.576 0.870 -15.392 1.00 58.84 90 THR A N 1
ATOM 736 C CA . THR A 1 90 ? 12.512 2.118 -16.165 1.00 58.84 90 THR A CA 1
ATOM 737 C C . THR A 1 90 ? 13.900 2.627 -16.545 1.00 58.84 90 THR A C 1
ATOM 739 O O . THR A 1 90 ? 14.030 3.266 -17.583 1.00 58.84 90 THR A O 1
ATOM 742 N N . CYS A 1 91 ? 14.948 2.327 -15.766 1.00 55.12 91 CYS A N 1
ATOM 743 C CA . CYS A 1 91 ? 16.328 2.692 -16.107 1.00 55.12 91 CYS A CA 1
ATOM 744 C C . CYS A 1 91 ? 16.763 2.082 -17.450 1.00 55.12 91 CYS A C 1
ATOM 746 O O . CYS A 1 91 ? 17.393 2.762 -18.257 1.00 55.12 91 CYS A O 1
ATOM 748 N N . GLU A 1 92 ? 16.360 0.844 -17.745 1.00 57.66 92 GLU A N 1
ATOM 749 C CA . GLU A 1 92 ? 16.647 0.202 -19.035 1.00 57.66 92 GLU A CA 1
ATOM 750 C C . GLU A 1 92 ? 15.902 0.875 -20.202 1.00 57.66 92 GLU A C 1
ATOM 752 O O . GLU A 1 92 ? 16.492 1.138 -21.249 1.00 57.66 92 GLU A O 1
ATOM 757 N N . MET A 1 93 ? 14.630 1.237 -20.004 1.00 55.22 93 MET A N 1
ATOM 758 C CA . MET A 1 93 ? 13.793 1.875 -21.033 1.00 55.22 93 MET A CA 1
ATOM 759 C C . MET A 1 93 ? 14.136 3.361 -21.263 1.00 55.22 93 MET A C 1
ATOM 761 O O . MET A 1 93 ? 14.067 3.857 -22.390 1.00 55.22 93 MET A O 1
ATOM 765 N N . MET A 1 94 ? 14.524 4.090 -20.210 1.00 54.62 94 MET A N 1
ATOM 766 C CA . MET A 1 94 ? 14.929 5.500 -20.288 1.00 54.62 94 MET A CA 1
ATOM 767 C C . MET A 1 94 ? 16.317 5.676 -20.906 1.00 54.62 94 MET A C 1
ATOM 769 O O . MET A 1 94 ? 16.518 6.635 -21.644 1.00 54.62 94 MET A O 1
ATOM 773 N N . LYS A 1 95 ? 17.251 4.735 -20.693 1.00 58.25 95 LYS A N 1
ATOM 774 C CA . LYS A 1 95 ? 18.534 4.717 -21.425 1.00 58.25 95 LYS A CA 1
ATOM 775 C C . LYS A 1 95 ? 18.332 4.684 -22.943 1.00 58.25 95 LYS A C 1
ATOM 777 O O . LYS A 1 95 ? 19.148 5.227 -23.676 1.00 58.25 95 LYS A O 1
ATOM 782 N N . GLN A 1 96 ? 17.243 4.071 -23.409 1.00 58.69 96 GLN A N 1
ATOM 783 C CA . GLN A 1 96 ? 16.908 3.976 -24.832 1.00 58.69 96 GLN A CA 1
ATOM 784 C C . GLN A 1 96 ? 16.084 5.165 -25.347 1.00 58.69 96 GLN A C 1
ATOM 786 O O . GLN A 1 96 ? 16.059 5.423 -26.548 1.00 58.69 96 GLN A O 1
ATOM 791 N N . SER A 1 97 ? 15.394 5.903 -24.474 1.00 54.72 97 SER A N 1
ATOM 792 C CA . SER A 1 97 ? 14.556 7.031 -24.878 1.00 54.72 97 SER A CA 1
ATOM 793 C C . SER A 1 97 ? 14.542 8.107 -23.791 1.00 54.72 97 SER A C 1
ATOM 795 O O . SER A 1 97 ? 13.989 7.898 -22.717 1.00 54.72 97 SER A O 1
ATOM 797 N N . ASN A 1 98 ? 15.130 9.278 -24.068 1.00 58.56 98 ASN A N 1
ATOM 798 C CA . ASN A 1 98 ? 15.197 10.465 -23.190 1.00 58.56 98 ASN A CA 1
ATOM 799 C C 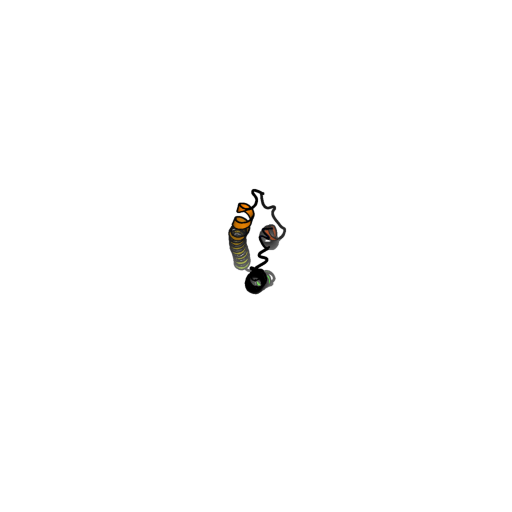. ASN A 1 98 ? 13.809 11.099 -22.893 1.00 58.56 98 ASN A C 1
ATOM 801 O O . ASN A 1 98 ? 13.608 12.304 -23.031 1.00 58.56 98 ASN A O 1
ATOM 805 N N . LYS A 1 99 ? 12.800 10.301 -22.535 1.00 66.44 99 LYS A N 1
ATOM 806 C CA . LYS A 1 99 ? 11.413 10.721 -22.312 1.00 66.44 99 LYS A CA 1
ATOM 807 C C . LYS A 1 99 ? 11.038 10.523 -20.846 1.00 66.44 99 LYS A C 1
ATOM 809 O O . LYS A 1 99 ? 11.228 9.453 -20.273 1.00 66.44 99 LYS A O 1
ATOM 814 N N . LYS A 1 100 ? 10.445 11.558 -20.243 1.00 67.19 100 LYS A N 1
ATOM 815 C CA . LYS A 1 100 ? 9.861 11.476 -18.896 1.00 67.19 100 LYS A CA 1
ATOM 816 C C . LYS A 1 100 ? 8.707 10.469 -18.913 1.00 67.19 100 LYS A C 1
ATOM 818 O O . LYS A 1 100 ? 7.740 10.645 -19.655 1.00 67.19 100 LYS A O 1
ATOM 823 N N . VAL A 1 101 ? 8.802 9.423 -18.096 1.00 70.62 101 VAL A N 1
ATOM 824 C CA . VAL A 1 101 ? 7.749 8.406 -17.980 1.00 70.62 101 VAL A CA 1
ATOM 825 C C . VAL A 1 101 ? 6.573 8.987 -17.202 1.00 70.62 101 VAL A C 1
ATOM 827 O O . VAL A 1 101 ? 6.723 9.462 -16.076 1.00 70.62 101 VAL A O 1
ATOM 830 N N . LYS A 1 102 ? 5.394 8.978 -17.830 1.00 78.19 102 LYS A N 1
ATOM 831 C CA . LYS A 1 102 ? 4.143 9.424 -17.210 1.00 78.19 102 LYS A CA 1
ATOM 832 C C . LYS A 1 102 ? 3.746 8.453 -16.098 1.00 78.19 102 LYS A C 1
ATOM 834 O O . LYS A 1 102 ? 3.904 7.243 -16.250 1.00 78.19 102 LYS A O 1
ATOM 839 N N . LYS A 1 103 ? 3.209 8.981 -14.996 1.00 79.44 103 LYS A N 1
ATOM 840 C CA . LYS A 1 103 ? 2.660 8.149 -13.921 1.00 79.44 103 LYS A CA 1
ATOM 841 C C . LYS A 1 103 ? 1.403 7.423 -14.406 1.00 79.44 103 LYS A C 1
ATOM 843 O O . LYS A 1 103 ? 0.588 7.989 -15.131 1.00 79.44 103 LYS A O 1
ATOM 848 N N . SER A 1 104 ? 1.269 6.168 -14.007 1.00 83.62 104 SER A N 1
ATOM 849 C CA . SER A 1 104 ? 0.153 5.278 -14.329 1.00 83.62 104 SER A CA 1
ATOM 850 C C . SER A 1 104 ? -0.767 5.093 -13.118 1.00 83.62 104 SER A C 1
ATOM 852 O O . SER A 1 104 ? -0.404 5.449 -11.999 1.00 83.62 104 SER A O 1
ATOM 854 N N . LYS A 1 105 ? -1.957 4.504 -13.311 1.00 84.69 105 LYS A N 1
ATOM 855 C CA . LYS A 1 105 ? -2.918 4.252 -12.216 1.00 84.69 105 LYS A CA 1
ATOM 856 C C . LYS A 1 105 ? -2.300 3.468 -11.051 1.00 84.69 105 LYS A C 1
ATOM 858 O O . LYS A 1 105 ? -2.617 3.752 -9.901 1.00 84.69 105 LYS A O 1
ATOM 863 N N . SER A 1 106 ? -1.396 2.525 -11.331 1.00 81.31 106 SER A N 1
ATOM 864 C CA . SER A 1 106 ? -0.720 1.746 -10.287 1.00 81.31 106 SER A CA 1
ATOM 865 C C . SER A 1 106 ? 0.186 2.598 -9.400 1.00 81.31 106 SER A C 1
ATOM 867 O O . SER A 1 106 ? 0.313 2.290 -8.223 1.00 81.31 106 SER A O 1
ATOM 869 N N . ASP A 1 107 ? 0.753 3.691 -9.922 1.00 83.00 107 ASP A N 1
ATOM 870 C CA . ASP A 1 107 ? 1.620 4.590 -9.145 1.00 83.00 107 ASP A CA 1
ATOM 871 C C . ASP A 1 107 ? 0.845 5.379 -8.074 1.00 83.00 107 ASP A C 1
ATOM 873 O O . ASP A 1 107 ? 1.431 5.845 -7.103 1.00 83.00 107 ASP A O 1
ATOM 877 N N . TYR A 1 108 ? -0.471 5.538 -8.240 1.00 86.06 108 TYR A N 1
ATOM 878 C CA . TYR A 1 108 ? -1.332 6.236 -7.278 1.00 86.06 108 TYR A CA 1
ATOM 879 C C . TYR A 1 108 ? -2.072 5.283 -6.332 1.00 86.06 108 TYR A C 1
ATOM 881 O O . TYR A 1 108 ? -2.623 5.730 -5.328 1.00 86.06 108 TYR A O 1
ATOM 889 N N . ALA A 1 109 ? -2.092 3.980 -6.627 1.00 87.69 109 ALA A N 1
ATOM 890 C CA . ALA A 1 109 ? -2.906 3.008 -5.902 1.00 87.69 109 ALA A CA 1
ATOM 891 C C . ALA A 1 109 ? -2.518 2.890 -4.417 1.00 87.69 109 ALA A C 1
ATOM 893 O O . ALA A 1 109 ? -3.401 2.878 -3.561 1.00 87.69 109 ALA A O 1
ATOM 894 N N . SER A 1 110 ? -1.218 2.854 -4.102 1.00 86.31 110 SER A N 1
ATOM 895 C CA . SER A 1 110 ? -0.735 2.767 -2.714 1.00 86.31 110 SER A CA 1
ATOM 896 C C . SER A 1 110 ? -1.108 4.016 -1.908 1.00 86.31 110 SER A C 1
ATOM 898 O O . SER A 1 110 ? -1.648 3.906 -0.813 1.00 86.31 110 SER A O 1
ATOM 900 N N . LEU A 1 111 ? -0.924 5.208 -2.492 1.00 87.81 111 LEU A N 1
ATOM 901 C CA . LEU A 1 111 ? -1.301 6.480 -1.863 1.00 87.81 111 LEU A CA 1
ATOM 902 C C . LEU A 1 111 ? -2.807 6.572 -1.614 1.00 87.81 111 LEU A C 1
ATOM 904 O O . LEU A 1 111 ? -3.232 7.011 -0.548 1.00 87.81 111 LEU A O 1
ATOM 908 N N . HIS A 1 112 ? -3.616 6.133 -2.582 1.00 91.19 112 HIS A N 1
ATOM 909 C CA . HIS A 1 112 ? -5.065 6.084 -2.425 1.00 91.19 112 HIS A CA 1
ATOM 910 C C . HIS A 1 112 ? -5.458 5.216 -1.225 1.00 91.19 112 HIS A C 1
ATOM 912 O O . HIS A 1 112 ? -6.287 5.629 -0.417 1.00 91.19 112 HIS A O 1
ATOM 918 N N . ARG A 1 113 ? -4.810 4.054 -1.060 1.00 90.56 113 ARG A N 1
ATOM 919 C CA . ARG A 1 113 ? -5.064 3.157 0.071 1.00 90.56 113 ARG A CA 1
ATOM 920 C C . ARG A 1 113 ? -4.693 3.793 1.405 1.00 90.56 113 ARG A C 1
ATOM 922 O O . ARG A 1 113 ? -5.489 3.748 2.336 1.00 90.56 113 ARG A O 1
ATOM 929 N N . THR A 1 114 ? -3.533 4.439 1.487 1.00 90.75 114 THR A N 1
ATOM 930 C CA . THR A 1 114 ? -3.119 5.181 2.685 1.00 90.75 114 THR A CA 1
ATOM 931 C C . THR A 1 114 ? -4.146 6.252 3.063 1.00 90.75 114 THR A C 1
ATOM 933 O O . THR A 1 114 ? -4.541 6.338 4.222 1.00 90.75 114 THR A O 1
ATOM 936 N N . ILE A 1 115 ? -4.641 7.026 2.090 1.00 92.00 115 ILE A N 1
ATOM 937 C CA . ILE A 1 115 ? -5.667 8.055 2.324 1.00 92.00 115 ILE A CA 1
ATOM 938 C C . ILE A 1 115 ? -6.978 7.435 2.825 1.00 92.00 115 ILE A C 1
ATOM 940 O O . ILE A 1 115 ? -7.594 7.979 3.738 1.00 92.00 115 ILE A O 1
ATOM 944 N N . GLU A 1 116 ? -7.414 6.310 2.254 1.00 90.44 116 GLU A N 1
ATOM 945 C CA . GLU A 1 116 ? -8.603 5.590 2.730 1.00 90.44 116 GLU A CA 1
ATOM 946 C C . GLU A 1 116 ? -8.460 5.155 4.192 1.00 90.44 116 GLU A C 1
ATOM 948 O O . GLU A 1 116 ? -9.393 5.340 4.969 1.00 90.44 116 GLU A O 1
ATOM 953 N N . ILE A 1 117 ? -7.290 4.637 4.582 1.00 89.81 117 ILE A N 1
ATOM 954 C CA . ILE A 1 117 ? -7.013 4.238 5.969 1.00 89.81 117 ILE A CA 1
ATOM 955 C C . ILE A 1 117 ? -7.118 5.451 6.900 1.00 89.81 117 ILE A C 1
ATOM 957 O O . ILE A 1 117 ? -7.804 5.377 7.915 1.00 89.81 117 ILE A O 1
ATOM 961 N N . TYR A 1 118 ? -6.520 6.589 6.534 1.00 90.12 118 TYR A N 1
ATOM 962 C CA . TYR A 1 118 ? -6.620 7.812 7.338 1.00 90.12 118 TYR A CA 1
ATOM 963 C C . TYR A 1 118 ? -8.057 8.331 7.457 1.00 90.12 118 TYR A C 1
ATOM 965 O O . TYR A 1 118 ? -8.478 8.738 8.539 1.00 90.12 118 TYR A O 1
ATOM 973 N N . LYS A 1 119 ? -8.843 8.279 6.378 1.00 90.00 119 LYS A N 1
ATOM 974 C CA . LYS A 1 119 ? -10.266 8.644 6.430 1.00 90.00 119 LYS A CA 1
ATOM 975 C C . LYS A 1 119 ? -11.043 7.747 7.392 1.00 90.00 119 LYS A C 1
ATOM 977 O O . LYS A 1 119 ? -11.847 8.254 8.157 1.00 90.00 119 LYS A O 1
ATOM 982 N N . LEU A 1 120 ? -10.770 6.441 7.393 1.00 85.56 120 LEU A N 1
ATOM 983 C CA . LEU A 1 120 ? -11.395 5.505 8.331 1.00 85.56 120 LEU A CA 1
ATOM 984 C C . LEU A 1 120 ? -11.009 5.771 9.791 1.00 85.56 120 LEU A C 1
ATOM 986 O O . LEU A 1 120 ? -11.814 5.496 10.665 1.00 85.56 120 LEU A O 1
ATOM 990 N N . THR A 1 121 ? -9.806 6.286 10.066 1.00 84.19 121 THR A N 1
ATOM 991 C CA . THR A 1 121 ? -9.386 6.611 11.444 1.00 84.19 121 THR A CA 1
ATOM 992 C C . THR A 1 121 ? -9.981 7.898 12.002 1.00 84.19 121 THR A C 1
ATOM 994 O O . THR A 1 121 ? -10.010 8.066 13.218 1.00 84.19 121 THR A O 1
ATOM 997 N N . LEU A 1 122 ? -10.350 8.836 11.126 1.00 82.25 122 LEU A N 1
ATOM 998 C CA . LEU A 1 122 ? -10.835 10.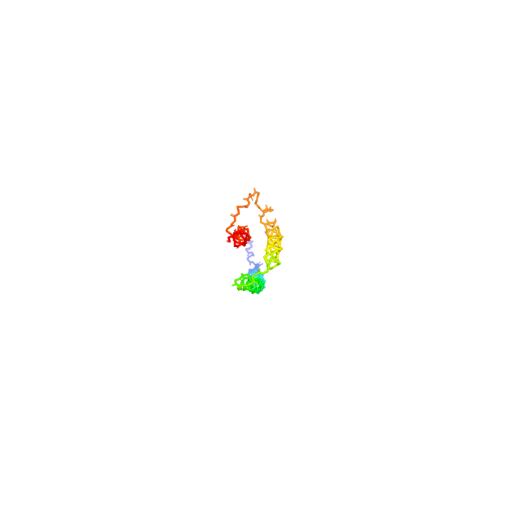167 11.504 1.00 82.25 122 LEU A CA 1
ATOM 999 C C . LEU A 1 122 ? -12.366 10.263 11.535 1.00 82.25 122 LEU A C 1
ATOM 1001 O O . LEU A 1 122 ? -12.882 11.236 12.081 1.00 82.25 122 LEU A O 1
ATOM 1005 N N . ASN A 1 123 ? -13.055 9.293 10.929 1.00 72.00 123 ASN A N 1
ATOM 1006 C CA . ASN A 1 123 ? -14.507 9.130 10.995 1.00 72.00 123 ASN A CA 1
ATOM 1007 C C . ASN A 1 123 ? -14.907 8.376 12.265 1.00 72.00 123 ASN A C 1
ATOM 1009 O O . ASN A 1 123 ? -15.971 8.725 12.819 1.00 72.00 123 ASN A O 1
#

InterPro domains:
  IPR013949 U3 small nucleolar RNA-associated protein 6 [PTHR23271] (41-122)
  IPR055347 U3 small nucleolar RNA-associated protein 6, N-terminal [PF08640] (41-104)

Secondary structure (DSSP, 8-state):
-------------SSHHHHHHHHHHHHHHHHHHHHHHHHHHHHHHHHHHHHHHHHHHHTSSS--HHHHHHHHHHHHHHHHHHHHHHHHHHHHHHHH---PPPP-HHHHHHHHHHHHHHHHHH-